Protein AF-A0A1X7HCE6-F1 (afdb_monomer_lite)

Radius of gyration: 13.6 Å; chains: 1; bounding box: 25×44×37 Å

Organism: NCBI:txid286727

Sequence (77 aa):
MSNPPRLNRKKASEYLLDRHGVRRAPQTLARLACEGRGPDYVSDGRFALYTPESLDRWVASILNSSPARTPSFGRAA

Foldseek 3Di:
DPDAPFAFLVRLQVLCCVPPVDHDHSVNQVVCVVVVLHFDFDDPVPGTTHGPVSSVVSSCVVVVPDPDDDPPPDDDD

Secondary structure (DSSP, 8-state):
------B-HHHHHHHHHHHH-----HHHHHHHHHTT-S---EE-SSSEEB-HHHHHHHHHHHHHT-S----------

pLDDT: mean 77.92, std 16.98, range [37.41, 91.94]

Structure (mmCIF, N/CA/C/O backbone):
data_AF-A0A1X7HCE6-F1
#
_entry.id   AF-A0A1X7HCE6-F1
#
loop_
_atom_site.group_PDB
_atom_site.id
_atom_site.type_symbol
_atom_site.label_atom_id
_atom_site.label_alt_id
_atom_site.label_comp_id
_atom_site.label_asym_id
_atom_site.label_entity_id
_atom_site.label_seq_id
_atom_site.pdbx_PDB_ins_code
_atom_site.Cartn_x
_atom_site.Cartn_y
_atom_site.Cartn_z
_atom_site.occupancy
_atom_site.B_iso_or_equiv
_atom_site.auth_seq_id
_atom_site.auth_comp_id
_atom_site.auth_asym_id
_atom_site.auth_atom_id
_atom_site.pdbx_PDB_model_num
ATOM 1 N N . MET A 1 1 ? -3.766 15.946 15.840 1.00 40.34 1 MET A N 1
ATOM 2 C CA . MET A 1 1 ? -3.332 15.409 14.534 1.00 40.34 1 MET A CA 1
ATOM 3 C C . MET A 1 1 ? -3.557 13.908 14.516 1.00 40.34 1 MET A C 1
ATOM 5 O O . MET A 1 1 ? -2.797 13.179 15.140 1.00 40.34 1 MET A O 1
ATOM 9 N N . SER A 1 2 ? -4.622 13.442 13.871 1.00 47.59 2 SER A N 1
ATOM 10 C CA . SER A 1 2 ? -4.881 12.009 13.719 1.00 47.59 2 SER A CA 1
ATOM 11 C C . SER A 1 2 ? -3.883 11.452 12.704 1.00 47.59 2 SER A C 1
ATOM 13 O O . SER A 1 2 ? -4.052 11.652 11.506 1.00 47.59 2 SER A O 1
ATOM 15 N N . ASN A 1 3 ? -2.791 10.840 13.170 1.00 56.56 3 ASN A N 1
ATOM 16 C CA . ASN A 1 3 ? -1.839 10.171 12.284 1.00 56.56 3 ASN A CA 1
ATOM 17 C C . ASN A 1 3 ? -2.604 9.094 11.487 1.00 56.56 3 ASN A C 1
ATOM 19 O O . ASN A 1 3 ? -3.283 8.276 12.116 1.00 56.56 3 ASN A O 1
ATOM 23 N N . PRO A 1 4 ? -2.534 9.085 10.143 1.00 60.91 4 PRO A N 1
ATOM 24 C CA . PRO A 1 4 ? -3.302 8.144 9.341 1.00 60.91 4 PRO A CA 1
ATOM 25 C C . PRO A 1 4 ? -2.947 6.704 9.737 1.00 60.91 4 PRO A C 1
ATOM 27 O O . PRO A 1 4 ? -1.800 6.433 10.118 1.00 60.91 4 PRO A O 1
ATOM 30 N N . PRO A 1 5 ? -3.911 5.767 9.691 1.00 72.12 5 PRO A N 1
ATOM 31 C CA . PRO A 1 5 ? -3.664 4.386 10.074 1.00 72.12 5 PRO A CA 1
ATOM 32 C C . PRO A 1 5 ? -2.559 3.806 9.186 1.00 72.12 5 PRO A C 1
ATOM 34 O O . PRO A 1 5 ? -2.736 3.619 7.984 1.00 72.12 5 PRO A O 1
ATOM 37 N N . ARG A 1 6 ? -1.396 3.544 9.789 1.00 79.69 6 ARG A N 1
ATOM 38 C CA . ARG A 1 6 ? -0.237 2.956 9.114 1.00 79.69 6 ARG A CA 1
ATOM 39 C C . ARG A 1 6 ? -0.452 1.449 9.000 1.00 79.69 6 ARG A C 1
ATOM 41 O O . ARG A 1 6 ? -0.408 0.720 9.992 1.00 79.69 6 ARG A O 1
ATOM 48 N N . LEU A 1 7 ? -0.735 0.983 7.791 1.00 84.62 7 LEU 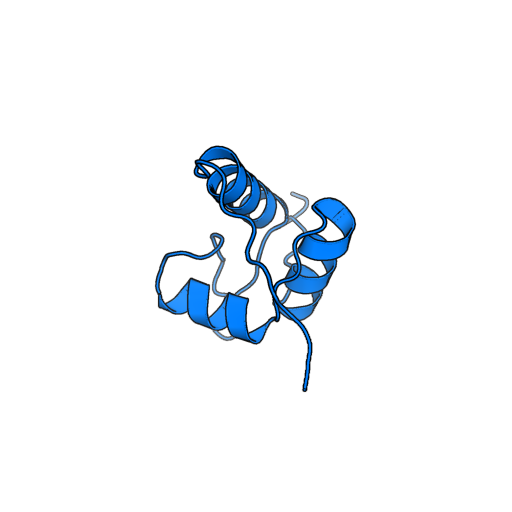A N 1
ATOM 49 C CA . LEU A 1 7 ? -1.020 -0.410 7.486 1.00 84.62 7 LEU A CA 1
ATOM 50 C C . LEU A 1 7 ? 0.281 -1.167 7.240 1.00 84.62 7 LEU A C 1
ATOM 52 O O . LEU A 1 7 ? 1.103 -0.806 6.400 1.00 84.62 7 LEU A O 1
ATOM 56 N N . ASN A 1 8 ? 0.453 -2.270 7.959 1.00 87.56 8 ASN A N 1
ATOM 57 C CA 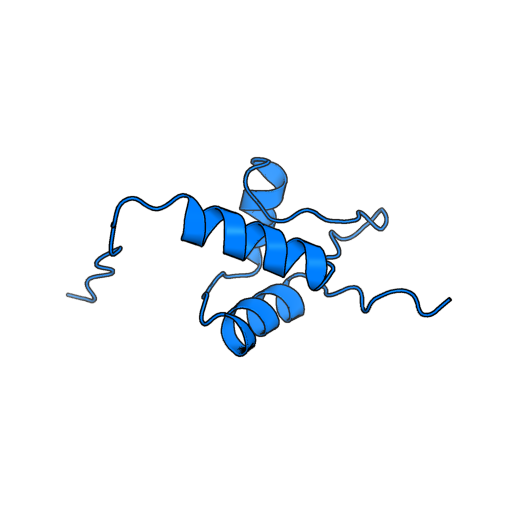. ASN A 1 8 ? 1.540 -3.199 7.684 1.00 87.56 8 ASN A CA 1
ATOM 58 C C . ASN A 1 8 ? 1.245 -3.991 6.393 1.00 87.56 8 ASN A C 1
ATOM 60 O O . ASN A 1 8 ? 0.087 -4.089 5.990 1.00 87.56 8 ASN A O 1
ATOM 64 N N . ARG A 1 9 ? 2.247 -4.625 5.769 1.00 87.12 9 ARG A N 1
ATOM 65 C CA . ARG A 1 9 ? 2.097 -5.314 4.458 1.00 87.12 9 ARG A CA 1
ATOM 66 C C . ARG A 1 9 ? 0.903 -6.275 4.357 1.00 87.12 9 ARG A C 1
ATOM 68 O O . ARG A 1 9 ? 0.270 -6.338 3.308 1.00 87.12 9 ARG A O 1
ATOM 75 N N . LYS A 1 10 ? 0.590 -7.017 5.430 1.00 87.69 10 LYS A N 1
ATOM 76 C CA . LYS A 1 10 ? -0.604 -7.886 5.494 1.00 87.69 10 LYS A CA 1
ATOM 77 C C . LYS A 1 10 ? -1.893 -7.075 5.355 1.00 87.69 10 LYS A C 1
ATOM 79 O O . LYS A 1 10 ? -2.643 -7.294 4.415 1.00 87.69 10 LYS A O 1
ATOM 84 N N . LYS A 1 11 ? -2.070 -6.071 6.215 1.00 90.12 11 LYS A N 1
ATOM 85 C CA . LYS A 1 11 ? -3.242 -5.193 6.174 1.00 90.12 11 LYS A CA 1
ATOM 86 C C . LYS A 1 11 ? -3.331 -4.409 4.870 1.00 90.12 11 LYS A C 1
ATOM 88 O O . LYS A 1 11 ? -4.425 -4.198 4.379 1.00 90.12 11 LYS A O 1
ATOM 93 N N . ALA A 1 12 ? -2.201 -4.005 4.292 1.00 89.88 12 ALA A N 1
ATOM 94 C CA . ALA A 1 12 ? -2.171 -3.357 2.984 1.00 89.88 12 ALA A CA 1
ATOM 95 C C . ALA A 1 12 ? -2.682 -4.298 1.880 1.00 89.88 12 ALA A C 1
ATOM 97 O O . ALA A 1 12 ? -3.504 -3.897 1.065 1.00 89.88 12 ALA A O 1
ATOM 98 N N . SER A 1 13 ? -2.254 -5.566 1.886 1.00 90.81 13 SER A N 1
ATOM 99 C CA . SER A 1 13 ? -2.775 -6.597 0.978 1.00 90.81 13 SER A CA 1
ATOM 100 C C . SER A 1 13 ? -4.279 -6.817 1.152 1.00 90.81 13 SER A C 1
ATOM 102 O O . SER A 1 13 ? -4.981 -6.959 0.154 1.00 90.81 13 SER A O 1
ATOM 104 N N . GLU A 1 14 ? -4.764 -6.885 2.391 1.00 91.31 14 GLU A N 1
ATOM 105 C CA . GLU A 1 14 ? -6.190 -7.053 2.694 1.00 91.31 14 GLU A CA 1
ATOM 106 C C . GLU A 1 14 ? -6.992 -5.825 2.251 1.00 91.31 14 GLU A C 1
ATOM 108 O O . GLU A 1 14 ? -8.008 -5.966 1.583 1.00 91.31 14 GLU A O 1
ATOM 113 N N . TYR A 1 15 ? -6.481 -4.624 2.527 1.00 91.94 15 TYR A N 1
ATOM 114 C CA . TYR A 1 15 ? -7.090 -3.356 2.133 1.00 91.94 15 TYR A CA 1
ATOM 115 C C . TYR A 1 15 ? -7.219 -3.221 0.615 1.00 91.94 15 TYR A C 1
ATOM 117 O O . TYR A 1 15 ? -8.278 -2.860 0.114 1.00 91.94 15 TYR A O 1
ATOM 125 N N . LEU A 1 16 ? -6.161 -3.547 -0.135 1.00 89.94 16 LEU A N 1
ATOM 126 C CA . LEU A 1 16 ? -6.185 -3.521 -1.601 1.00 89.94 16 LEU A CA 1
ATOM 127 C C . LEU A 1 16 ? -7.246 -4.466 -2.176 1.00 89.94 16 LEU A C 1
ATOM 129 O O . LEU A 1 16 ? -7.891 -4.137 -3.172 1.00 89.94 16 LEU A O 1
ATOM 133 N N . LEU A 1 17 ? -7.439 -5.625 -1.545 1.00 90.56 17 LEU A N 1
ATOM 134 C CA . LEU A 1 17 ? -8.453 -6.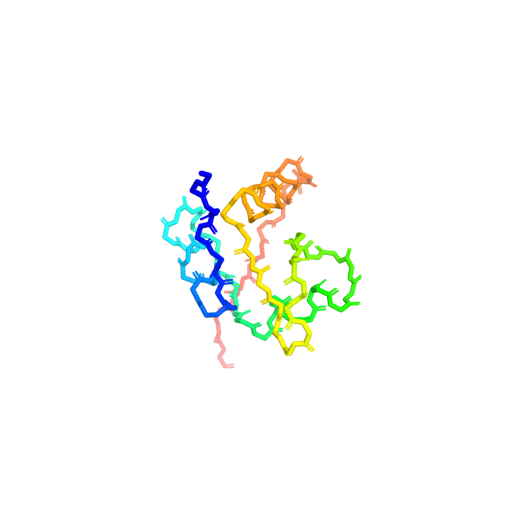587 -1.953 1.00 90.56 17 LEU A CA 1
ATOM 135 C C . LEU A 1 17 ? -9.866 -6.107 -1.607 1.00 90.56 17 LEU A C 1
ATOM 137 O O . LEU A 1 17 ? -10.733 -6.143 -2.472 1.00 90.56 17 LEU A O 1
ATOM 141 N N . ASP A 1 18 ? -10.080 -5.654 -0.375 1.00 90.69 18 ASP A N 1
ATOM 142 C CA . ASP A 1 18 ? -11.384 -5.220 0.135 1.00 90.69 18 ASP A CA 1
ATOM 143 C C . ASP A 1 18 ? -11.891 -3.952 -0.570 1.00 90.69 18 ASP A C 1
ATOM 145 O O . ASP A 1 18 ? -13.021 -3.913 -1.05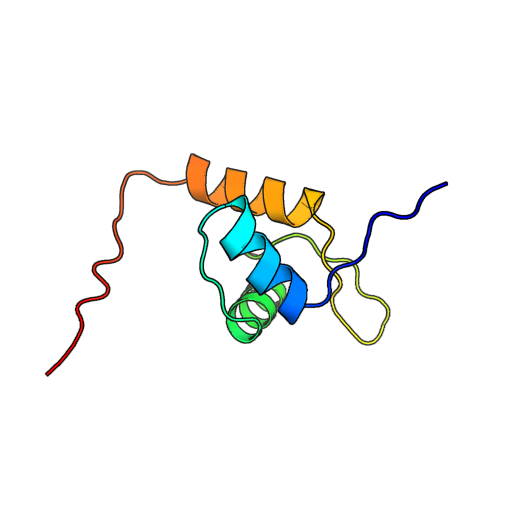2 1.00 90.69 18 ASP A O 1
ATOM 149 N N . ARG A 1 19 ? -11.033 -2.932 -0.712 1.00 90.56 19 ARG A N 1
ATOM 150 C CA . ARG A 1 19 ? -11.423 -1.630 -1.278 1.00 90.56 19 ARG A CA 1
ATOM 151 C C . ARG A 1 19 ? -11.358 -1.560 -2.793 1.00 90.56 19 ARG A C 1
ATOM 153 O O . ARG A 1 19 ? -12.194 -0.895 -3.395 1.00 90.56 19 ARG A O 1
ATOM 160 N N . HIS A 1 20 ? -10.365 -2.200 -3.405 1.00 87.69 20 HIS A N 1
ATOM 161 C CA . HIS A 1 20 ? -10.097 -2.055 -4.840 1.00 87.69 20 HIS A CA 1
ATOM 162 C C . HIS A 1 20 ? -10.234 -3.361 -5.627 1.00 87.69 20 HIS A C 1
ATOM 164 O O . HIS A 1 20 ? -10.074 -3.353 -6.846 1.00 87.69 20 HIS A O 1
ATOM 170 N N . GLY A 1 21 ? -10.477 -4.498 -4.967 1.00 88.44 21 GLY A N 1
ATOM 171 C CA . GLY A 1 21 ? -10.489 -5.807 -5.625 1.00 88.44 21 GLY A CA 1
ATOM 172 C C . GLY A 1 21 ? -9.108 -6.276 -6.105 1.00 88.44 21 GLY A C 1
ATOM 173 O O . GLY A 1 21 ? -9.003 -7.266 -6.831 1.00 88.44 21 GLY A O 1
ATOM 174 N N . VAL A 1 22 ? -8.026 -5.595 -5.715 1.00 86.44 22 VAL A N 1
ATOM 175 C CA . VAL A 1 22 ? -6.669 -5.865 -6.202 1.00 86.44 22 VAL A CA 1
ATOM 176 C C . VAL A 1 22 ? -5.972 -6.865 -5.281 1.00 86.44 22 VAL A C 1
ATOM 178 O O . VAL A 1 22 ? -5.552 -6.549 -4.171 1.00 86.44 22 VAL A O 1
ATOM 181 N N . ARG A 1 23 ? -5.785 -8.098 -5.765 1.00 88.06 23 ARG A N 1
ATOM 182 C CA . ARG A 1 23 ? -5.045 -9.140 -5.034 1.00 88.06 23 ARG A CA 1
ATOM 183 C C . ARG A 1 23 ? -3.537 -8.954 -5.182 1.00 88.06 23 ARG A C 1
ATOM 185 O O . ARG A 1 23 ? -2.974 -9.186 -6.255 1.00 88.06 23 ARG A O 1
ATOM 192 N N . ARG A 1 24 ? -2.857 -8.599 -4.089 1.00 87.56 24 ARG A N 1
ATOM 193 C CA . ARG A 1 24 ? -1.388 -8.524 -4.032 1.00 87.56 24 ARG A CA 1
ATOM 194 C C . ARG A 1 24 ? -0.869 -9.148 -2.756 1.00 87.56 24 ARG A C 1
ATOM 196 O O . ARG A 1 24 ? -1.106 -8.617 -1.685 1.00 87.56 24 ARG A O 1
ATOM 203 N N . ALA A 1 25 ? -0.120 -10.241 -2.880 1.00 88.38 25 ALA A N 1
ATOM 204 C CA . ALA A 1 25 ? 0.503 -10.864 -1.724 1.00 88.38 25 ALA A CA 1
ATOM 205 C C . ALA A 1 25 ? 1.468 -9.880 -1.029 1.00 88.38 25 ALA A C 1
ATOM 207 O O . ALA A 1 25 ? 2.140 -9.093 -1.706 1.00 88.38 25 ALA A O 1
ATOM 208 N N . PRO A 1 26 ? 1.625 -9.951 0.304 1.00 88.94 26 PRO A N 1
ATOM 209 C CA . PRO A 1 26 ? 2.535 -9.072 1.040 1.00 88.94 26 PRO A CA 1
ATOM 210 C C . PRO A 1 26 ? 3.995 -9.188 0.569 1.00 88.94 26 PRO A C 1
ATOM 212 O O . PRO A 1 26 ? 4.733 -8.207 0.618 1.00 88.94 26 PRO A O 1
ATOM 215 N N . GLN A 1 27 ? 4.403 -10.358 0.063 1.00 87.50 27 GLN A N 1
ATOM 216 C CA . GLN A 1 27 ? 5.717 -10.562 -0.563 1.00 87.50 27 GLN A CA 1
ATOM 217 C C . GLN A 1 27 ? 5.856 -9.794 -1.884 1.00 87.50 27 GLN A C 1
ATOM 219 O O . GLN A 1 27 ? 6.893 -9.190 -2.139 1.00 87.50 27 GLN A O 1
ATOM 224 N N . THR A 1 28 ? 4.799 -9.754 -2.700 1.00 88.81 28 THR A N 1
ATOM 225 C CA . THR A 1 28 ? 4.764 -8.944 -3.924 1.00 88.81 28 THR A CA 1
ATOM 226 C C . THR A 1 28 ? 4.865 -7.460 -3.594 1.00 88.81 28 THR A C 1
ATOM 228 O O . THR A 1 28 ? 5.619 -6.759 -4.253 1.00 88.81 28 THR A O 1
ATOM 231 N N . LEU A 1 29 ? 4.176 -6.979 -2.552 1.00 88.00 29 LEU A N 1
ATOM 232 C CA . LEU A 1 29 ? 4.300 -5.585 -2.104 1.00 88.00 29 LEU A CA 1
ATOM 233 C C . LEU A 1 29 ? 5.720 -5.248 -1.634 1.00 88.00 29 LEU A C 1
ATOM 235 O O . LEU A 1 29 ? 6.231 -4.185 -1.968 1.00 88.00 29 LEU A O 1
ATOM 239 N N . ALA A 1 30 ? 6.375 -6.159 -0.907 1.00 87.12 30 ALA A N 1
ATOM 240 C CA . ALA A 1 30 ? 7.771 -5.980 -0.510 1.00 87.12 30 ALA A CA 1
ATOM 241 C C . ALA A 1 30 ? 8.699 -5.896 -1.730 1.00 87.12 30 ALA A C 1
ATOM 243 O O . ALA A 1 30 ? 9.532 -4.999 -1.806 1.00 87.12 30 ALA A O 1
ATOM 244 N N . ARG A 1 31 ? 8.512 -6.791 -2.706 1.00 88.69 31 ARG A N 1
ATOM 245 C CA . ARG A 1 31 ? 9.280 -6.787 -3.952 1.00 88.69 31 ARG A CA 1
ATOM 246 C C . ARG A 1 31 ? 9.066 -5.493 -4.746 1.00 88.69 31 ARG A C 1
ATOM 248 O O . ARG A 1 31 ? 10.038 -4.852 -5.118 1.00 88.69 31 ARG A O 1
ATOM 255 N N . LEU A 1 32 ? 7.814 -5.067 -4.915 1.00 87.31 32 LEU A N 1
ATOM 256 C CA . LEU A 1 32 ? 7.457 -3.827 -5.610 1.00 87.31 32 LEU A CA 1
ATOM 257 C C . LEU A 1 32 ? 8.041 -2.581 -4.931 1.00 87.31 32 LEU A C 1
ATOM 259 O O . LEU A 1 32 ? 8.439 -1.645 -5.621 1.00 87.31 32 LEU A O 1
ATOM 263 N N . ALA A 1 33 ? 8.099 -2.575 -3.596 1.00 86.31 33 ALA A N 1
ATOM 264 C CA . ALA A 1 33 ? 8.752 -1.520 -2.830 1.00 86.31 33 ALA A CA 1
ATOM 265 C C . ALA A 1 33 ? 10.265 -1.482 -3.097 1.00 86.31 33 ALA A C 1
ATOM 267 O O . ALA A 1 33 ? 10.807 -0.409 -3.334 1.00 86.31 33 ALA A O 1
ATOM 268 N N . CYS A 1 34 ? 10.935 -2.640 -3.139 1.00 84.81 34 CYS A N 1
ATOM 269 C CA . CYS A 1 34 ? 12.353 -2.722 -3.508 1.00 84.81 34 CYS A CA 1
ATOM 270 C C . CYS A 1 34 ? 12.616 -2.327 -4.970 1.00 84.81 34 CYS A C 1
ATOM 272 O O . CYS A 1 34 ? 13.619 -1.687 -5.258 1.00 84.81 34 CYS A O 1
ATOM 274 N N . GLU A 1 35 ? 11.726 -2.698 -5.891 1.00 87.06 35 GLU A N 1
ATOM 275 C CA . GLU A 1 35 ? 11.833 -2.378 -7.321 1.00 87.06 35 GLU A CA 1
ATOM 276 C C . GLU A 1 35 ? 11.459 -0.914 -7.637 1.00 87.06 35 GLU A C 1
ATOM 278 O O . GLU A 1 35 ? 11.599 -0.487 -8.782 1.00 87.06 35 GLU A O 1
ATOM 283 N N . GLY A 1 36 ? 10.948 -0.147 -6.664 1.00 81.88 36 GLY A N 1
ATOM 284 C CA . GLY A 1 36 ? 10.519 1.244 -6.856 1.00 81.88 36 GLY A CA 1
ATOM 285 C C . GLY A 1 36 ? 9.278 1.410 -7.743 1.00 81.88 36 GLY A C 1
ATOM 286 O O . GLY A 1 36 ? 8.983 2.513 -8.190 1.00 81.88 36 GLY A O 1
ATOM 287 N N . ARG A 1 37 ? 8.544 0.323 -8.019 1.00 83.31 37 ARG A N 1
ATOM 288 C CA . ARG A 1 37 ? 7.294 0.332 -8.813 1.00 83.31 37 ARG A CA 1
ATOM 289 C C . ARG A 1 37 ? 6.031 0.162 -7.963 1.00 83.31 37 ARG A C 1
ATOM 291 O O . ARG A 1 37 ? 4.924 0.045 -8.493 1.00 83.31 37 ARG A O 1
ATOM 298 N N . GLY A 1 38 ? 6.208 0.050 -6.653 1.00 85.12 38 GLY A N 1
ATOM 299 C CA . GLY A 1 38 ? 5.148 -0.181 -5.683 1.00 85.12 38 GLY A CA 1
ATOM 300 C C . GLY A 1 38 ? 4.493 1.088 -5.147 1.00 85.12 38 GLY A C 1
ATOM 301 O O . GLY A 1 38 ? 4.861 2.195 -5.535 1.00 85.12 38 GLY A O 1
ATOM 302 N N . PRO A 1 39 ? 3.523 0.915 -4.237 1.00 87.12 39 PRO A N 1
ATOM 303 C CA . PRO A 1 39 ? 2.937 2.025 -3.509 1.00 87.12 39 PRO A CA 1
ATOM 304 C C . PRO A 1 39 ? 3.971 2.699 -2.613 1.00 87.12 39 PRO A C 1
ATOM 306 O O . PRO A 1 39 ? 4.849 2.035 -2.054 1.00 87.12 39 PRO A O 1
ATOM 309 N N . ASP A 1 40 ? 3.816 4.012 -2.464 1.00 87.81 40 ASP A N 1
ATOM 310 C CA . ASP A 1 40 ? 4.641 4.811 -1.568 1.00 87.81 40 ASP A CA 1
ATOM 311 C C . ASP A 1 40 ? 4.500 4.301 -0.125 1.00 87.81 40 ASP A C 1
ATOM 313 O O . ASP A 1 40 ? 3.408 3.914 0.318 1.00 87.81 40 ASP A O 1
ATOM 317 N N . TYR A 1 41 ? 5.621 4.231 0.586 1.00 88.19 41 TYR A N 1
ATOM 318 C CA . TYR A 1 41 ? 5.681 3.665 1.925 1.00 88.19 41 TYR A CA 1
ATOM 319 C C . TYR A 1 41 ? 6.550 4.516 2.836 1.00 88.19 41 TYR A C 1
ATOM 321 O O . TYR A 1 41 ? 7.580 5.058 2.443 1.00 88.19 41 TYR A O 1
ATOM 329 N N . VAL A 1 42 ? 6.170 4.544 4.107 1.00 85.75 42 VAL A N 1
ATOM 330 C CA . VAL A 1 42 ? 6.964 5.148 5.169 1.00 85.75 42 VAL A CA 1
ATOM 331 C C . VAL A 1 42 ? 7.735 4.039 5.869 1.00 85.75 42 VAL A C 1
ATOM 333 O O . VAL A 1 42 ? 7.153 3.083 6.387 1.00 85.75 42 VAL A O 1
ATOM 336 N N . SER A 1 43 ? 9.059 4.141 5.878 1.00 80.50 43 SER A N 1
ATOM 337 C CA . SER A 1 43 ? 9.912 3.245 6.653 1.00 80.50 43 SER A CA 1
ATOM 338 C C . SER A 1 43 ? 9.961 3.690 8.112 1.00 80.50 43 SER A C 1
ATOM 340 O O . SER A 1 43 ? 10.484 4.758 8.414 1.00 80.50 43 SER A O 1
ATOM 342 N N . ASP A 1 44 ? 9.501 2.839 9.025 1.00 79.12 44 ASP A N 1
ATOM 343 C CA . ASP A 1 44 ? 9.627 3.039 10.480 1.00 79.12 44 ASP A CA 1
ATOM 344 C C . ASP A 1 44 ? 10.966 2.479 11.014 1.00 79.12 44 ASP A C 1
ATOM 346 O O . ASP A 1 44 ? 11.058 1.924 12.101 1.00 79.12 44 ASP A O 1
ATOM 350 N N . GLY A 1 45 ? 12.010 2.472 10.179 1.00 76.19 45 GLY A N 1
ATOM 351 C CA . GLY A 1 45 ? 13.313 1.855 10.468 1.00 76.19 45 GLY A CA 1
ATOM 352 C C . GLY A 1 45 ? 13.350 0.319 10.401 1.00 76.19 45 GLY A C 1
ATOM 353 O O . GLY A 1 45 ? 14.370 -0.242 10.015 1.00 76.19 45 GLY A O 1
ATOM 354 N N . ARG A 1 46 ? 12.245 -0.380 10.704 1.00 76.94 46 ARG A N 1
ATOM 355 C CA . ARG A 1 46 ? 12.181 -1.861 10.670 1.00 76.94 46 ARG A CA 1
ATOM 356 C C . ARG A 1 46 ? 11.195 -2.432 9.655 1.00 76.94 46 ARG A C 1
ATOM 358 O O . ARG A 1 46 ? 11.436 -3.495 9.084 1.00 76.94 46 ARG A O 1
ATOM 365 N N . PHE A 1 47 ? 10.081 -1.742 9.423 1.00 78.06 47 PHE A N 1
ATOM 366 C CA . PHE A 1 47 ? 9.020 -2.204 8.532 1.00 78.06 47 PHE A CA 1
ATOM 367 C C . PHE A 1 47 ? 8.581 -1.092 7.581 1.00 78.06 47 PHE A C 1
ATOM 369 O O . PHE A 1 47 ? 8.570 0.083 7.945 1.00 78.06 47 PHE A O 1
ATOM 376 N N . ALA A 1 48 ? 8.210 -1.485 6.360 1.00 83.62 48 ALA A N 1
ATOM 377 C CA . ALA A 1 48 ? 7.546 -0.600 5.412 1.00 83.62 48 ALA A CA 1
ATOM 378 C C . ALA A 1 48 ? 6.061 -0.517 5.778 1.00 83.62 48 ALA A C 1
ATOM 380 O O . ALA A 1 48 ? 5.358 -1.534 5.765 1.00 83.62 48 ALA A O 1
ATOM 381 N N . LEU A 1 49 ? 5.616 0.686 6.122 1.00 89.06 49 LEU A N 1
ATOM 382 C CA . LEU A 1 49 ? 4.242 0.994 6.475 1.00 89.06 49 LEU A CA 1
ATOM 383 C C . LEU A 1 49 ? 3.577 1.744 5.328 1.00 89.06 49 LEU A C 1
ATOM 385 O O . LEU A 1 49 ? 4.127 2.703 4.795 1.00 89.06 49 LEU A O 1
ATOM 389 N N . TYR A 1 50 ? 2.374 1.315 4.983 1.00 89.81 50 TYR A N 1
ATOM 390 C CA . TYR A 1 50 ? 1.596 1.894 3.901 1.00 89.81 50 TYR A CA 1
ATOM 391 C C . TYR A 1 50 ? 0.449 2.697 4.479 1.00 89.81 50 TYR A C 1
ATOM 393 O O . TYR A 1 50 ? -0.234 2.256 5.404 1.00 89.81 50 TYR A O 1
ATOM 401 N N . THR A 1 51 ? 0.214 3.871 3.922 1.00 90.38 51 THR A N 1
ATOM 402 C CA . THR A 1 51 ? -0.999 4.632 4.195 1.00 90.38 51 THR A CA 1
ATOM 403 C C . THR A 1 51 ? -2.065 4.262 3.160 1.00 90.38 51 THR A C 1
ATOM 405 O O . THR A 1 51 ? -1.731 3.919 2.020 1.00 90.38 51 THR A O 1
ATOM 408 N N . PRO A 1 52 ? -3.357 4.303 3.527 1.00 89.62 52 PRO A N 1
ATOM 409 C CA . PRO A 1 52 ? -4.439 4.023 2.585 1.00 89.62 52 PRO A CA 1
ATOM 410 C C . PRO A 1 52 ? -4.407 4.966 1.373 1.00 89.62 52 PRO A C 1
ATOM 412 O O . PRO A 1 52 ? -4.636 4.520 0.257 1.00 89.62 52 PRO A O 1
ATOM 415 N N . GLU A 1 53 ? -4.031 6.234 1.565 1.00 88.81 53 GLU A N 1
ATOM 416 C CA . GLU A 1 53 ? -3.858 7.221 0.487 1.00 88.81 53 GLU A CA 1
ATOM 417 C C . GLU A 1 53 ? -2.769 6.832 -0.531 1.00 88.81 53 GLU A C 1
ATOM 419 O O . GLU A 1 53 ? -2.978 6.965 -1.737 1.00 88.81 53 GLU A O 1
ATOM 424 N N . SER A 1 54 ? -1.6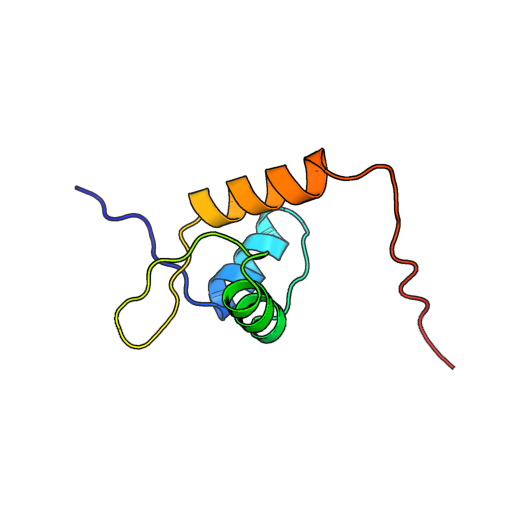26 6.306 -0.075 1.00 89.25 54 SER A N 1
ATOM 425 C CA . SER A 1 54 ? -0.547 5.867 -0.967 1.00 89.25 54 SER A CA 1
ATOM 426 C C . SER A 1 54 ? -0.921 4.596 -1.723 1.00 89.25 54 SER A C 1
ATOM 428 O O . SER A 1 54 ? -0.563 4.442 -2.892 1.00 89.25 54 SER A O 1
ATOM 430 N N . LEU A 1 55 ? -1.672 3.696 -1.077 1.00 89.62 55 LEU A N 1
ATOM 431 C CA . LEU A 1 55 ? -2.229 2.510 -1.728 1.00 89.62 55 LEU A CA 1
ATOM 432 C C . LEU A 1 55 ? -3.234 2.902 -2.815 1.00 89.62 55 LEU A C 1
ATOM 434 O O . LEU A 1 55 ? -3.126 2.400 -3.930 1.00 89.62 55 LEU A O 1
ATOM 438 N N . ASP A 1 56 ? -4.149 3.823 -2.515 1.00 89.88 56 ASP A N 1
ATOM 439 C CA . ASP A 1 56 ? -5.161 4.315 -3.453 1.00 89.88 56 ASP A CA 1
ATOM 440 C C . ASP A 1 56 ? -4.516 5.005 -4.663 1.00 89.88 56 ASP A C 1
ATOM 442 O O . ASP A 1 56 ? -4.783 4.621 -5.800 1.00 89.88 56 ASP A O 1
ATOM 446 N N . ARG A 1 57 ? -3.555 5.918 -4.444 1.00 89.69 57 ARG A N 1
ATOM 447 C CA . ARG A 1 57 ? -2.797 6.558 -5.538 1.00 89.69 57 ARG A CA 1
ATOM 448 C C . ARG A 1 57 ? -2.084 5.552 -6.428 1.00 89.69 57 ARG A C 1
ATOM 450 O O . ARG A 1 57 ? -2.074 5.702 -7.649 1.00 89.69 57 ARG A O 1
ATOM 457 N N . TRP A 1 58 ? -1.455 4.545 -5.831 1.00 89.62 58 TRP A N 1
ATOM 458 C CA . TRP A 1 58 ? -0.771 3.511 -6.597 1.00 89.62 58 TRP A CA 1
ATOM 459 C C . TRP A 1 58 ? -1.753 2.668 -7.406 1.00 89.62 58 TRP A C 1
ATOM 461 O O . TRP A 1 58 ? -1.499 2.410 -8.582 1.00 89.62 58 TRP A O 1
ATOM 471 N N . VAL A 1 59 ? -2.891 2.297 -6.812 1.00 90.75 59 VAL A N 1
ATOM 472 C CA . VAL A 1 59 ? -3.974 1.598 -7.511 1.00 90.75 59 VAL A CA 1
ATOM 473 C C . VAL A 1 59 ? -4.510 2.446 -8.665 1.00 90.75 59 VAL A C 1
ATOM 475 O O . VAL A 1 59 ? -4.619 1.958 -9.786 1.00 90.75 59 VAL A O 1
ATOM 478 N N . ALA A 1 60 ? -4.782 3.726 -8.430 1.00 88.88 60 ALA A N 1
ATOM 479 C CA . ALA A 1 60 ? -5.202 4.654 -9.468 1.00 88.88 60 ALA A CA 1
ATOM 480 C C . ALA A 1 60 ? -4.160 4.738 -10.592 1.00 88.88 60 ALA A C 1
ATOM 482 O O . ALA A 1 60 ? -4.530 4.714 -11.760 1.00 88.88 60 ALA A O 1
ATOM 483 N N . SER A 1 61 ? -2.865 4.739 -10.265 1.00 86.75 61 SER A N 1
ATOM 484 C CA . SER A 1 61 ? -1.782 4.725 -11.253 1.00 86.75 61 SER A CA 1
ATOM 485 C C . SER A 1 61 ? -1.778 3.448 -12.103 1.00 86.75 61 SER A C 1
ATOM 487 O O . SER A 1 61 ? -1.753 3.538 -13.326 1.00 86.75 61 SER A O 1
ATOM 489 N N . ILE A 1 62 ? -1.891 2.252 -11.509 1.00 84.12 62 ILE A N 1
ATOM 490 C CA . ILE A 1 62 ? -1.924 0.987 -12.277 1.00 84.12 62 ILE A CA 1
ATOM 491 C C . ILE A 1 62 ? -3.212 0.820 -13.100 1.00 84.12 62 ILE A C 1
ATOM 493 O O . ILE A 1 62 ? -3.169 0.248 -14.192 1.00 84.12 62 ILE A O 1
ATOM 497 N N . LEU A 1 63 ? -4.346 1.315 -12.594 1.00 82.50 63 LEU A N 1
ATOM 498 C CA . LEU A 1 63 ? -5.635 1.264 -13.286 1.00 82.50 63 LEU A CA 1
ATOM 499 C C . LEU A 1 63 ? -5.679 2.274 -14.437 1.00 82.50 63 LEU A C 1
ATOM 501 O O . LEU A 1 63 ? -6.089 1.921 -15.538 1.00 82.50 63 LEU A O 1
ATOM 505 N N . ASN A 1 64 ? -5.197 3.499 -14.212 1.00 74.75 64 ASN A N 1
ATOM 506 C CA . ASN A 1 64 ? -5.129 4.549 -15.229 1.00 74.75 64 ASN A CA 1
ATOM 507 C C . ASN A 1 64 ? -4.026 4.292 -16.272 1.00 74.75 64 ASN A C 1
ATOM 509 O O . ASN A 1 64 ? -4.141 4.718 -17.414 1.00 74.75 64 ASN A O 1
ATOM 513 N N . SER A 1 65 ? -2.960 3.577 -15.903 1.00 63.72 65 SER A N 1
ATOM 514 C CA . SER A 1 65 ? -1.846 3.251 -16.801 1.00 63.72 65 SER A CA 1
ATOM 515 C C . SER A 1 65 ? -2.075 1.993 -17.652 1.00 63.72 65 SER A C 1
ATOM 517 O O . SER A 1 65 ? -1.154 1.581 -18.359 1.00 63.72 65 SER A O 1
ATOM 519 N N . SER A 1 66 ? -3.255 1.364 -17.621 1.00 50.31 66 SER A N 1
ATOM 520 C CA . SER A 1 66 ? -3.532 0.208 -18.484 1.00 50.31 66 SER A CA 1
ATOM 521 C C . SER A 1 66 ? -4.134 0.625 -19.835 1.00 50.31 66 SER A C 1
ATOM 523 O O . SER A 1 66 ? -5.310 0.982 -19.877 1.00 50.31 66 SER A O 1
ATOM 525 N N . PRO A 1 67 ? -3.442 0.438 -20.979 1.00 49.25 67 PRO A N 1
ATOM 526 C CA . PRO A 1 67 ? -4.095 -0.169 -22.130 1.00 49.25 67 PRO A CA 1
ATOM 527 C C . PRO A 1 67 ? -4.376 -1.639 -21.771 1.00 49.25 67 PRO A C 1
ATOM 529 O O . PRO A 1 67 ? -3.520 -2.325 -21.213 1.00 49.25 67 PRO A O 1
ATOM 532 N N . ALA A 1 68 ? -5.602 -2.100 -22.015 1.00 4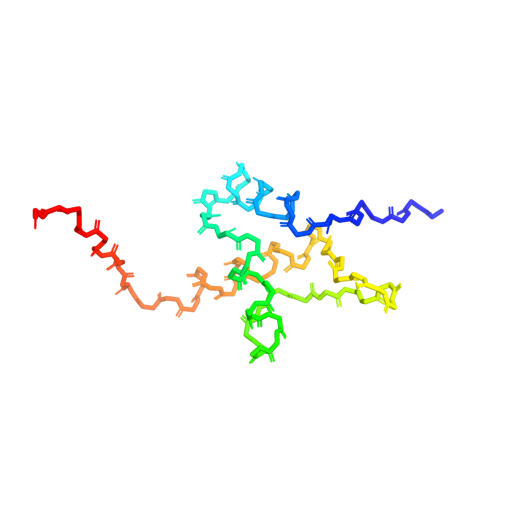8.38 68 ALA A N 1
ATOM 533 C CA . ALA A 1 68 ? -6.133 -3.389 -21.572 1.00 48.38 68 ALA A CA 1
ATOM 534 C C . ALA A 1 68 ? -5.123 -4.553 -21.631 1.00 48.38 68 ALA A C 1
ATOM 536 O O . ALA A 1 68 ? -4.677 -4.961 -22.703 1.00 48.38 68 ALA A O 1
ATOM 537 N N . ARG A 1 69 ? -4.813 -5.159 -20.480 1.00 44.75 69 ARG A N 1
ATOM 538 C CA . ARG A 1 69 ? -4.263 -6.517 -20.453 1.00 44.75 69 ARG A CA 1
ATOM 539 C C . ARG A 1 69 ? -4.786 -7.271 -19.246 1.00 44.75 69 ARG A C 1
ATOM 541 O O . ARG A 1 69 ? -4.264 -7.171 -18.142 1.00 44.75 69 ARG A O 1
ATOM 548 N N . THR A 1 70 ? -5.837 -8.038 -19.489 1.00 44.66 70 THR A N 1
ATOM 549 C CA . THR A 1 70 ? -6.241 -9.181 -18.678 1.00 44.66 70 THR A CA 1
ATOM 550 C C . THR A 1 70 ? -5.025 -10.091 -18.477 1.00 44.66 70 THR A C 1
ATOM 552 O O . THR A 1 70 ? -4.527 -10.650 -19.456 1.00 44.66 70 THR A O 1
ATOM 555 N N . PRO A 1 71 ? -4.516 -10.297 -17.249 1.00 45.41 71 PRO A N 1
ATOM 556 C CA . PRO A 1 71 ? -3.704 -11.468 -17.003 1.00 45.41 71 PRO A CA 1
ATOM 557 C C . PRO A 1 71 ? -4.673 -12.648 -16.976 1.00 45.41 71 PRO A C 1
ATOM 559 O O . PRO A 1 71 ? -5.378 -12.873 -15.992 1.00 45.41 71 PRO A O 1
ATOM 562 N N . SER A 1 72 ? -4.737 -13.389 -18.078 1.00 40.47 72 SER A N 1
ATOM 563 C CA . SER A 1 72 ? -5.274 -14.743 -18.090 1.00 40.47 72 SER A CA 1
ATOM 564 C C . SER A 1 72 ? -4.408 -15.589 -17.160 1.00 40.47 72 SER A C 1
ATOM 566 O O . SER A 1 72 ? -3.443 -16.218 -17.586 1.00 40.47 72 SER A O 1
ATOM 568 N N . PHE A 1 73 ? -4.712 -15.576 -15.864 1.00 49.59 73 PHE A N 1
ATOM 569 C CA . PHE A 1 73 ? -4.194 -16.577 -14.945 1.00 49.59 73 PHE A CA 1
ATOM 570 C C . PHE A 1 73 ? -5.003 -17.852 -15.184 1.00 49.59 73 PHE A C 1
ATOM 572 O O . PHE A 1 73 ? -5.940 -18.177 -14.454 1.00 49.59 73 PHE A O 1
ATOM 579 N N . GLY A 1 74 ? -4.689 -18.512 -16.301 1.00 37.41 74 GLY A N 1
ATOM 580 C CA . GLY A 1 74 ? -5.164 -19.847 -16.611 1.00 37.41 74 GLY A CA 1
ATOM 581 C C . GLY A 1 74 ? -4.728 -20.782 -15.492 1.00 37.41 74 GLY A C 1
ATOM 582 O O . GLY A 1 74 ? -3.539 -20.949 -15.229 1.00 37.41 74 GLY A O 1
ATOM 583 N N . ARG A 1 75 ? -5.715 -21.339 -14.791 1.00 44.19 75 ARG A N 1
ATOM 584 C CA . ARG A 1 75 ? -5.541 -22.491 -13.911 1.00 44.19 75 ARG A CA 1
ATOM 585 C C . ARG A 1 75 ? -5.197 -23.722 -14.751 1.00 44.19 75 ARG A C 1
ATOM 587 O O . ARG A 1 75 ? -5.823 -23.920 -15.782 1.00 44.19 75 ARG A O 1
ATOM 594 N N . ALA A 1 76 ? -4.344 -24.558 -14.158 1.00 39.97 76 ALA A N 1
ATOM 595 C CA . ALA A 1 76 ? -4.361 -26.024 -14.181 1.00 39.97 76 ALA A CA 1
ATOM 596 C C . ALA A 1 76 ? -4.192 -26.753 -15.530 1.00 39.97 76 ALA A C 1
ATOM 598 O O . ALA A 1 76 ? -5.033 -26.640 -16.413 1.00 39.97 76 ALA A O 1
ATOM 599 N N . ALA A 1 77 ? -3.187 -27.630 -15.602 1.00 43.84 77 ALA A N 1
ATOM 600 C CA . ALA A 1 77 ? -3.347 -29.080 -15.422 1.00 43.84 77 ALA A CA 1
ATOM 601 C C . ALA A 1 77 ? -1.974 -29.708 -15.141 1.00 43.84 77 ALA A C 1
ATOM 603 O O . ALA A 1 77 ? -1.001 -29.275 -15.797 1.00 43.84 77 ALA A O 1
#